Protein AF-A0A5C9ACI2-F1 (afdb_monomer_lite)

Radius of gyration: 12.98 Å; chains: 1; bounding box: 30×35×30 Å

pLDDT: mean 86.93, std 10.12, range [52.72, 95.69]

Structure (mmCIF, N/CA/C/O backbone):
data_AF-A0A5C9ACI2-F1
#
_entry.id   AF-A0A5C9ACI2-F1
#
loop_
_atom_site.group_PDB
_atom_site.id
_atom_site.type_symbol
_atom_site.label_atom_id
_atom_site.label_alt_id
_atom_site.label_comp_id
_atom_site.label_asym_id
_atom_site.label_entity_id
_atom_site.label_seq_id
_atom_site.pdbx_PDB_ins_code
_atom_site.Cartn_x
_atom_site.Cartn_y
_atom_site.Cartn_z
_atom_site.occupancy
_atom_site.B_iso_or_equiv
_atom_site.auth_seq_id
_atom_site.auth_comp_id
_atom_site.auth_asym_id
_atom_site.auth_atom_id
_atom_site.pdbx_PDB_model_num
ATOM 1 N N . MET A 1 1 ? 3.177 -18.613 12.847 1.00 54.66 1 MET A N 1
ATOM 2 C CA . MET A 1 1 ? 2.698 -17.878 11.654 1.00 54.66 1 MET A CA 1
ATOM 3 C C . MET A 1 1 ? 3.921 -17.421 10.881 1.00 54.66 1 MET A C 1
ATOM 5 O O . MET A 1 1 ? 4.838 -16.912 11.512 1.00 54.66 1 MET A O 1
ATOM 9 N N . ALA A 1 2 ? 3.988 -17.657 9.573 1.00 72.06 2 ALA A N 1
ATOM 10 C CA . ALA A 1 2 ? 5.115 -17.187 8.772 1.00 72.06 2 ALA A CA 1
ATOM 11 C C . ALA A 1 2 ? 5.014 -15.663 8.595 1.00 72.06 2 ALA A C 1
ATOM 13 O O . ALA A 1 2 ? 4.050 -15.158 8.017 1.00 72.06 2 ALA A O 1
ATOM 14 N N . THR A 1 3 ? 5.985 -14.925 9.127 1.00 72.12 3 THR A N 1
ATOM 15 C CA . THR A 1 3 ? 6.069 -13.472 8.950 1.00 72.12 3 THR A CA 1
ATOM 16 C C . THR A 1 3 ? 6.748 -13.195 7.619 1.00 72.12 3 THR A C 1
ATOM 18 O O . THR A 1 3 ? 7.928 -13.489 7.450 1.00 72.12 3 THR A O 1
ATOM 21 N N . HIS A 1 4 ? 6.002 -12.637 6.673 1.00 74.88 4 HIS A N 1
ATOM 22 C CA . HIS A 1 4 ? 6.529 -12.296 5.360 1.00 74.88 4 HIS A CA 1
ATOM 23 C C . HIS A 1 4 ? 6.993 -10.844 5.393 1.00 74.88 4 HIS A C 1
ATOM 25 O O . HIS A 1 4 ? 6.218 -9.946 5.727 1.00 74.88 4 HIS A O 1
ATOM 31 N N . PHE A 1 5 ? 8.266 -10.619 5.081 1.00 77.94 5 PHE A N 1
ATOM 32 C CA . PHE A 1 5 ? 8.826 -9.281 4.961 1.00 77.94 5 PHE A CA 1
ATOM 33 C C . PHE A 1 5 ? 9.061 -8.960 3.495 1.00 77.94 5 PHE A C 1
ATOM 35 O O . PHE A 1 5 ? 9.597 -9.772 2.745 1.00 77.94 5 PHE A O 1
ATOM 42 N N . ALA A 1 6 ? 8.696 -7.748 3.108 1.00 73.00 6 ALA A N 1
ATOM 43 C CA . ALA A 1 6 ? 8.945 -7.250 1.777 1.00 73.00 6 ALA A CA 1
ATOM 44 C C . ALA A 1 6 ? 9.386 -5.799 1.834 1.00 73.00 6 ALA A C 1
ATOM 46 O O . ALA A 1 6 ? 8.914 -5.002 2.648 1.00 73.00 6 ALA A O 1
ATOM 47 N N . ARG A 1 7 ? 10.305 -5.466 0.935 1.00 78.25 7 ARG A N 1
ATOM 48 C CA . ARG A 1 7 ? 10.867 -4.133 0.794 1.00 78.25 7 ARG A CA 1
ATOM 49 C C . ARG A 1 7 ? 10.925 -3.800 -0.683 1.00 78.25 7 ARG A C 1
ATOM 51 O O . ARG A 1 7 ? 11.411 -4.595 -1.475 1.00 78.25 7 ARG A O 1
ATOM 58 N N . GLY A 1 8 ? 10.469 -2.604 -1.021 1.00 72.75 8 GLY A N 1
ATOM 59 C CA . GLY A 1 8 ? 10.643 -2.023 -2.344 1.00 72.75 8 GLY A CA 1
ATOM 60 C C . GLY A 1 8 ? 11.375 -0.704 -2.227 1.00 72.75 8 GLY A C 1
ATOM 61 O O . GLY A 1 8 ? 11.235 0.013 -1.233 1.00 72.75 8 GLY A O 1
ATOM 62 N N . ILE A 1 9 ? 12.173 -0.404 -3.242 1.00 76.88 9 ILE A N 1
ATOM 63 C CA . ILE A 1 9 ? 12.783 0.907 -3.427 1.00 76.88 9 ILE A CA 1
ATOM 64 C C . ILE A 1 9 ? 11.923 1.641 -4.447 1.00 76.88 9 ILE A C 1
ATOM 66 O O . ILE A 1 9 ? 11.561 1.078 -5.477 1.00 76.88 9 ILE A O 1
ATOM 70 N N . LEU A 1 10 ? 11.563 2.883 -4.132 1.00 69.00 10 LEU A N 1
ATOM 71 C CA . LEU A 1 10 ? 10.810 3.720 -5.049 1.00 69.00 10 LEU A CA 1
ATOM 72 C C . LEU A 1 10 ? 11.792 4.393 -5.993 1.00 69.00 10 LEU A C 1
ATOM 74 O O . LEU A 1 10 ? 12.577 5.237 -5.564 1.00 69.00 10 LEU A O 1
ATOM 78 N N . THR A 1 11 ? 11.749 4.001 -7.258 1.00 69.69 11 THR A N 1
ATOM 79 C CA . THR A 1 11 ? 12.518 4.641 -8.322 1.00 69.69 11 THR A CA 1
ATOM 80 C C . THR A 1 11 ? 11.546 5.407 -9.208 1.00 69.69 11 THR A C 1
ATOM 82 O O . THR A 1 11 ? 10.491 4.886 -9.576 1.00 69.69 11 THR A O 1
ATOM 85 N N . GLU A 1 12 ? 11.870 6.661 -9.520 1.00 68.06 12 GLU A N 1
ATOM 86 C CA . GLU A 1 12 ? 11.081 7.456 -10.462 1.00 68.06 12 GLU A CA 1
ATOM 87 C C . GLU A 1 12 ? 10.986 6.735 -11.815 1.00 68.06 12 GLU A C 1
ATOM 89 O O . GLU A 1 12 ? 11.951 6.127 -12.277 1.00 68.06 12 GLU A O 1
ATOM 94 N N . GLY A 1 13 ? 9.798 6.752 -12.427 1.00 66.56 13 GLY A N 1
ATOM 95 C CA . GLY A 1 13 ? 9.536 6.075 -13.702 1.00 66.56 13 GLY A CA 1
ATOM 96 C C . GLY A 1 13 ? 9.189 4.583 -13.607 1.00 66.56 13 GLY A C 1
ATOM 97 O O . GLY A 1 13 ? 8.955 3.963 -14.64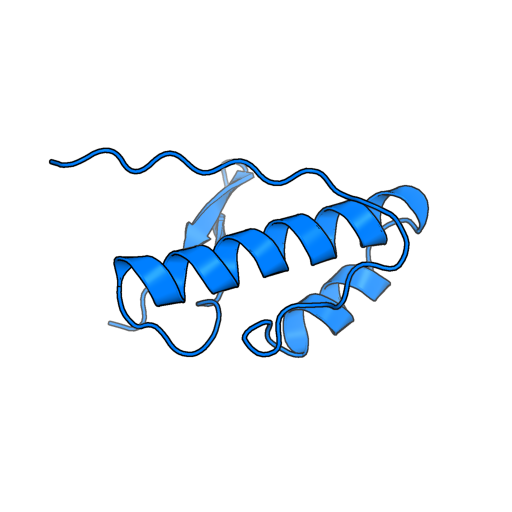3 1.00 66.56 13 GLY A O 1
ATOM 98 N N . HIS A 1 14 ? 9.114 3.990 -12.409 1.00 69.94 14 HIS A N 1
ATOM 99 C CA . HIS A 1 14 ? 8.642 2.609 -12.273 1.00 69.94 14 HIS A CA 1
ATOM 100 C C . HIS A 1 14 ? 7.151 2.485 -12.622 1.00 69.94 14 HIS A C 1
ATOM 102 O O . HIS A 1 14 ? 6.338 3.331 -12.239 1.00 69.94 14 HIS A O 1
ATOM 108 N N . LEU A 1 15 ? 6.792 1.414 -13.338 1.00 73.25 15 LEU A N 1
ATOM 109 C CA . LEU A 1 15 ? 5.407 1.135 -13.706 1.00 73.25 15 LEU A CA 1
ATOM 110 C C . LEU A 1 15 ? 4.560 0.912 -12.451 1.00 73.25 15 LEU A C 1
ATOM 112 O O . LEU A 1 15 ? 4.976 0.258 -11.494 1.00 73.25 15 LEU A O 1
ATOM 116 N N . ILE A 1 16 ? 3.349 1.460 -12.467 1.00 81.94 16 ILE A N 1
ATOM 117 C CA . ILE A 1 16 ? 2.376 1.231 -11.405 1.00 81.94 16 ILE A CA 1
ATOM 118 C C . ILE A 1 16 ? 1.807 -0.180 -11.583 1.00 81.94 16 ILE A C 1
ATOM 120 O O . ILE A 1 16 ? 1.492 -0.583 -12.702 1.00 81.94 16 ILE A O 1
ATOM 124 N N . SER A 1 17 ? 1.704 -0.933 -10.482 1.00 86.00 17 SER A N 1
ATOM 125 C CA . SER A 1 17 ? 1.136 -2.287 -10.477 1.00 86.00 17 SER A CA 1
ATOM 126 C C . SER A 1 17 ? -0.223 -2.313 -11.182 1.00 86.00 17 SER A C 1
ATOM 128 O O . SER A 1 17 ? -1.106 -1.520 -10.860 1.00 86.00 17 SER A O 1
ATOM 130 N N . VAL A 1 18 ? -0.417 -3.272 -12.091 1.00 92.44 18 VAL A N 1
ATOM 131 C CA . VAL A 1 18 ? -1.710 -3.509 -12.766 1.00 92.44 18 VAL A CA 1
ATOM 132 C C . VAL A 1 18 ? -2.810 -3.966 -11.806 1.00 92.44 18 VAL A C 1
ATOM 134 O O . VAL A 1 18 ? -3.982 -3.963 -12.160 1.00 92.44 18 VAL A O 1
ATOM 137 N N . ARG A 1 19 ? -2.428 -4.361 -10.588 1.00 94.31 19 ARG A N 1
ATOM 138 C CA . ARG A 1 19 ? -3.319 -4.806 -9.511 1.00 94.31 19 ARG A CA 1
ATOM 139 C C . ARG A 1 19 ? -3.679 -3.666 -8.562 1.00 94.31 19 ARG A C 1
ATOM 141 O O . ARG A 1 19 ? -4.286 -3.905 -7.519 1.00 94.31 19 ARG A O 1
ATOM 148 N N . LEU A 1 20 ? -3.250 -2.439 -8.871 1.00 94.94 20 LEU A N 1
ATOM 149 C CA . LEU A 1 20 ? -3.593 -1.261 -8.094 1.00 94.94 20 LEU A CA 1
ATOM 150 C C . LEU A 1 20 ? -4.972 -0.724 -8.524 1.00 94.94 20 LEU A C 1
ATOM 152 O O . LEU A 1 20 ? -5.133 -0.357 -9.690 1.00 94.94 20 LEU A O 1
ATOM 156 N N . PRO A 1 21 ? -5.938 -0.587 -7.597 1.00 94.94 21 PRO A N 1
ATOM 157 C CA . PRO A 1 21 ? -7.243 -0.021 -7.897 1.00 94.94 21 PRO A CA 1
ATOM 158 C C . PRO A 1 21 ? -7.166 1.408 -8.421 1.00 94.94 21 PRO A C 1
ATOM 160 O O . PRO A 1 21 ? -6.394 2.240 -7.930 1.00 94.94 21 PRO A O 1
ATOM 163 N N . SER A 1 22 ? -8.082 1.749 -9.327 1.00 93.69 22 SER A N 1
ATOM 164 C CA . SER A 1 22 ? -8.258 3.125 -9.814 1.00 93.69 22 SER A CA 1
ATOM 165 C C . SER A 1 22 ? -8.530 4.125 -8.678 1.00 93.69 22 SER A C 1
ATOM 167 O O . SER A 1 22 ? -8.072 5.268 -8.744 1.00 93.69 22 SER A O 1
ATOM 169 N N . GLN A 1 23 ? -9.183 3.690 -7.595 1.00 93.88 23 GLN A N 1
ATOM 170 C CA . GLN A 1 23 ? -9.422 4.501 -6.399 1.00 93.88 23 GLN A CA 1
ATOM 171 C C . GLN A 1 23 ? -8.117 5.001 -5.763 1.00 93.88 23 GLN A C 1
ATOM 173 O O . GLN A 1 23 ? -8.036 6.163 -5.374 1.00 93.88 23 GLN A O 1
ATOM 178 N N . CYS A 1 24 ? -7.048 4.196 -5.754 1.00 94.75 24 CYS A N 1
ATOM 179 C CA . CYS A 1 24 ? -5.745 4.650 -5.257 1.00 94.75 24 CYS A CA 1
ATOM 180 C C . CYS A 1 24 ? -5.188 5.808 -6.101 1.00 94.75 24 CYS A C 1
ATOM 182 O O . CYS A 1 24 ? -4.571 6.728 -5.565 1.00 94.75 24 CYS A O 1
ATOM 184 N N . HIS A 1 25 ? -5.434 5.819 -7.414 1.00 93.62 25 HIS A N 1
ATOM 185 C CA . HIS A 1 25 ? -5.053 6.950 -8.263 1.00 93.62 25 HIS A CA 1
ATOM 186 C C . HIS A 1 25 ? -5.887 8.200 -7.986 1.00 93.62 25 HIS A C 1
ATOM 188 O O . HIS A 1 25 ? -5.367 9.308 -8.089 1.00 93.62 25 HIS A O 1
ATOM 194 N N . GLN A 1 26 ? -7.164 8.041 -7.642 1.00 95.06 26 GLN A N 1
ATOM 195 C CA . GLN A 1 26 ? -8.029 9.159 -7.265 1.00 95.06 26 GLN A CA 1
ATOM 196 C C . GLN A 1 26 ? -7.603 9.747 -5.915 1.00 95.06 26 GLN A C 1
ATOM 198 O O . GLN A 1 26 ? -7.411 10.956 -5.813 1.00 95.06 26 GLN A O 1
ATOM 203 N N . GLU A 1 27 ? -7.351 8.899 -4.916 1.00 94.31 27 GLU A N 1
ATOM 204 C CA . GLU A 1 27 ? -6.827 9.308 -3.608 1.00 94.31 27 GLU A CA 1
ATOM 205 C C . GLU A 1 27 ? -5.485 10.030 -3.737 1.00 94.31 27 GLU A C 1
ATOM 207 O O . GLU A 1 27 ? -5.290 11.079 -3.125 1.00 94.31 27 GLU A O 1
ATOM 212 N N . ALA A 1 28 ? -4.584 9.530 -4.590 1.00 94.31 28 ALA A N 1
ATOM 213 C CA . ALA A 1 28 ? -3.296 10.168 -4.835 1.00 94.31 28 ALA A CA 1
ATOM 214 C C . ALA A 1 28 ? -3.442 11.618 -5.321 1.00 94.31 28 ALA A C 1
ATOM 216 O O . ALA A 1 28 ? -2.667 12.470 -4.896 1.00 94.31 28 ALA A O 1
ATOM 217 N N . ARG A 1 29 ? -4.453 11.941 -6.139 1.00 95.00 29 ARG A N 1
ATOM 218 C CA . ARG A 1 29 ? -4.679 13.322 -6.614 1.00 95.00 29 ARG A CA 1
ATOM 219 C C . ARG A 1 29 ? -5.043 14.289 -5.487 1.00 95.00 29 ARG A C 1
ATOM 221 O O . ARG A 1 29 ? -4.762 15.476 -5.606 1.00 95.00 29 ARG A O 1
ATOM 228 N N . ASN A 1 30 ? -5.612 13.781 -4.394 1.00 95.56 30 ASN A N 1
ATOM 229 C CA . ASN A 1 30 ? -5.999 14.571 -3.224 1.00 95.56 30 ASN A CA 1
ATOM 230 C C . ASN A 1 30 ? -4.850 14.744 -2.210 1.00 95.56 30 ASN A C 1
ATOM 232 O O . ASN A 1 30 ? -5.005 15.422 -1.196 1.00 95.56 30 ASN A O 1
ATOM 236 N N . ILE A 1 31 ? -3.690 14.131 -2.462 1.00 93.38 31 ILE A N 1
ATOM 237 C CA . ILE A 1 31 ? -2.499 14.196 -1.609 1.00 93.38 31 ILE A CA 1
ATOM 238 C C . ILE A 1 31 ? -1.528 15.255 -2.172 1.00 93.38 31 ILE A C 1
ATOM 240 O O . ILE A 1 31 ? -1.438 15.410 -3.392 1.00 93.38 31 ILE A O 1
ATOM 244 N N . PRO A 1 32 ? -0.741 15.965 -1.334 1.00 95.69 32 PRO A N 1
ATOM 245 C CA . PRO A 1 32 ? 0.287 16.887 -1.819 1.00 95.69 32 PRO A CA 1
ATOM 246 C C . PRO A 1 32 ? 1.243 16.239 -2.843 1.00 95.69 32 PRO A C 1
ATOM 248 O O . PRO A 1 32 ? 1.688 15.113 -2.594 1.00 95.69 32 PRO A O 1
ATOM 251 N N . PRO A 1 33 ? 1.633 16.932 -3.937 1.00 90.75 33 PRO A N 1
ATOM 252 C CA . PRO A 1 33 ? 2.397 16.353 -5.054 1.00 90.75 33 PRO A CA 1
ATOM 253 C C . PRO A 1 33 ? 3.631 15.542 -4.638 1.00 90.75 33 PRO A C 1
ATOM 255 O O . PRO A 1 33 ? 3.824 14.411 -5.080 1.00 90.75 33 PRO A O 1
ATOM 258 N N . HIS A 1 34 ? 4.408 16.064 -3.687 1.00 89.56 34 HIS A N 1
ATOM 259 C CA . HIS A 1 34 ? 5.622 15.426 -3.167 1.00 89.56 34 HIS A CA 1
ATOM 260 C C . HIS A 1 34 ? 5.376 14.086 -2.440 1.00 89.56 34 HIS A C 1
ATOM 262 O O . HIS A 1 34 ? 6.312 13.323 -2.208 1.00 89.56 34 HIS A O 1
ATOM 268 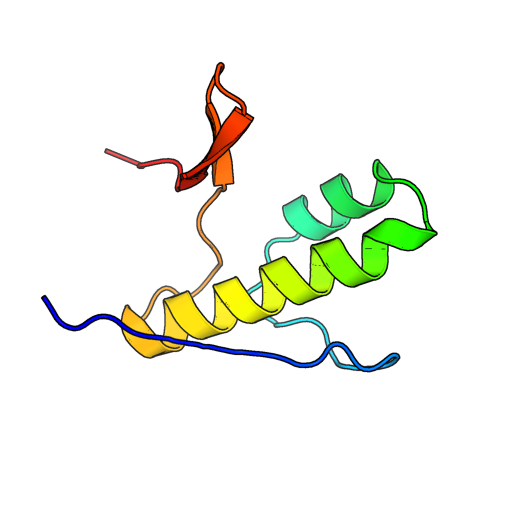N N . ARG A 1 35 ? 4.128 13.773 -2.066 1.00 91.12 35 ARG A N 1
ATOM 269 C CA . ARG A 1 35 ? 3.735 12.511 -1.415 1.00 91.12 35 ARG A CA 1
ATOM 270 C C . ARG A 1 35 ? 3.008 11.544 -2.346 1.00 91.12 35 ARG A C 1
ATOM 272 O O . ARG A 1 35 ? 2.923 10.367 -1.999 1.00 91.12 35 ARG A O 1
ATOM 279 N N . GLN A 1 36 ? 2.514 11.997 -3.500 1.00 92.31 36 GLN A N 1
ATOM 280 C CA . GLN A 1 36 ? 1.705 11.172 -4.408 1.00 92.31 36 GLN A CA 1
ATOM 281 C C . GLN A 1 36 ? 2.484 9.959 -4.920 1.00 92.31 36 GLN A C 1
ATOM 283 O O . GLN A 1 36 ? 1.999 8.833 -4.824 1.00 92.31 36 GLN A O 1
ATOM 288 N N . SER A 1 37 ? 3.724 10.180 -5.374 1.00 89.12 37 SER A N 1
ATOM 289 C CA . SER A 1 37 ? 4.619 9.113 -5.845 1.00 89.12 37 SER A CA 1
ATOM 290 C C . SER A 1 37 ? 4.825 8.039 -4.771 1.00 89.12 37 SER A C 1
ATOM 292 O O . SER A 1 37 ? 4.603 6.850 -5.006 1.00 89.12 37 SER A O 1
ATOM 294 N N . ARG A 1 38 ? 5.137 8.459 -3.536 1.00 89.38 38 ARG A N 1
ATOM 295 C CA . ARG A 1 38 ? 5.338 7.534 -2.414 1.00 89.38 38 ARG A CA 1
ATOM 296 C C . ARG A 1 38 ? 4.072 6.773 -2.041 1.00 89.38 38 ARG A C 1
ATOM 298 O O . ARG A 1 38 ? 4.152 5.584 -1.735 1.00 89.38 38 ARG A O 1
ATOM 305 N N . PHE A 1 39 ? 2.921 7.439 -2.069 1.00 92.00 39 PHE A N 1
ATOM 306 C CA . PHE A 1 39 ? 1.633 6.807 -1.812 1.00 92.00 39 PHE A CA 1
ATOM 307 C C . PHE A 1 39 ? 1.349 5.709 -2.843 1.00 92.00 39 PHE A C 1
ATOM 309 O O . PHE A 1 39 ? 1.217 4.546 -2.459 1.00 92.00 39 PHE A O 1
ATOM 316 N N . LEU A 1 40 ? 1.359 6.047 -4.137 1.00 92.25 40 LEU A N 1
ATOM 317 C CA . LEU A 1 40 ? 1.071 5.103 -5.221 1.00 92.25 40 LEU A CA 1
ATOM 318 C C . LEU A 1 40 ? 2.018 3.911 -5.206 1.00 92.25 40 LEU A C 1
ATOM 320 O O . LEU A 1 40 ? 1.578 2.769 -5.299 1.00 92.25 40 LEU A O 1
ATOM 324 N N . ALA A 1 41 ? 3.310 4.158 -5.022 1.00 90.31 41 ALA A N 1
ATOM 325 C CA . ALA A 1 41 ? 4.279 3.083 -5.076 1.00 90.31 41 ALA A CA 1
ATOM 326 C C . ALA A 1 41 ? 4.231 2.177 -3.830 1.00 90.31 41 ALA A C 1
ATOM 328 O O . ALA A 1 41 ? 4.398 0.965 -3.947 1.00 90.31 41 ALA A O 1
ATOM 329 N N . SER A 1 42 ? 3.903 2.721 -2.649 1.00 90.31 42 SER A N 1
ATOM 330 C CA . SER A 1 42 ? 3.639 1.892 -1.462 1.00 90.31 42 SER A CA 1
ATOM 331 C C . SER A 1 42 ? 2.398 1.007 -1.628 1.00 90.31 42 SER A C 1
ATOM 333 O O . SER A 1 42 ? 2.419 -0.155 -1.225 1.00 90.31 42 SER A O 1
ATOM 335 N N . ARG A 1 43 ? 1.337 1.527 -2.262 1.00 93.44 43 ARG A N 1
ATOM 336 C CA . ARG A 1 43 ? 0.124 0.759 -2.565 1.00 93.44 43 ARG A CA 1
AT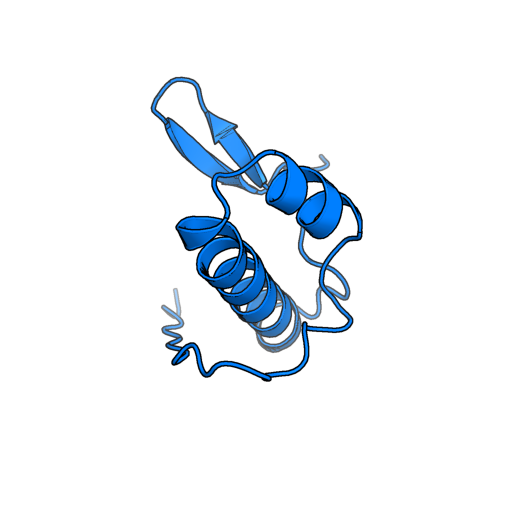OM 337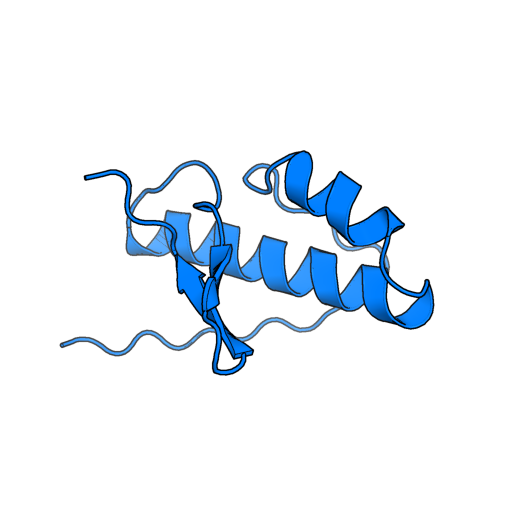 C C . ARG A 1 43 ? 0.375 -0.290 -3.646 1.00 93.44 43 ARG A C 1
ATOM 339 O O . ARG A 1 43 ? -0.060 -1.420 -3.479 1.00 93.44 43 ARG A O 1
ATOM 346 N N . GLY A 1 44 ? 1.129 0.046 -4.693 1.00 92.75 44 GLY A N 1
ATOM 347 C CA . GLY A 1 44 ? 1.511 -0.897 -5.745 1.00 92.75 44 GLY A CA 1
ATOM 348 C C . GLY A 1 44 ? 2.338 -2.064 -5.207 1.00 92.75 44 GLY A C 1
ATOM 349 O O . GLY A 1 44 ? 2.024 -3.215 -5.490 1.00 92.75 44 GLY A O 1
ATOM 350 N N . LEU A 1 45 ? 3.329 -1.790 -4.352 1.00 90.94 45 LEU A N 1
ATOM 351 C CA . LEU A 1 45 ? 4.092 -2.843 -3.676 1.00 90.94 45 LEU A CA 1
ATOM 352 C C . LEU A 1 45 ? 3.193 -3.737 -2.817 1.00 90.94 45 LEU A C 1
ATOM 354 O O . LEU A 1 45 ? 3.319 -4.958 -2.854 1.00 90.94 45 LEU A O 1
ATOM 358 N N . LEU A 1 46 ? 2.278 -3.139 -2.050 1.00 92.75 46 LEU A N 1
ATOM 359 C CA . LEU A 1 46 ? 1.342 -3.906 -1.237 1.00 92.75 46 LEU A CA 1
ATOM 360 C C . LEU A 1 46 ? 0.418 -4.774 -2.105 1.00 92.75 46 LEU A C 1
ATOM 362 O O . LEU A 1 46 ? 0.159 -5.913 -1.732 1.00 92.75 46 LEU A O 1
ATOM 366 N N . ALA A 1 47 ? -0.024 -4.275 -3.263 1.00 93.75 47 ALA A N 1
ATOM 367 C CA . ALA A 1 47 ? -0.860 -5.014 -4.211 1.00 93.75 47 ALA A CA 1
ATOM 368 C C . ALA A 1 47 ? -0.145 -6.267 -4.735 1.00 93.75 47 ALA A C 1
ATOM 370 O O . ALA A 1 47 ? -0.689 -7.369 -4.671 1.00 93.75 47 ALA A O 1
ATOM 371 N N . GLU A 1 48 ? 1.108 -6.118 -5.174 1.00 91.50 48 GLU A N 1
ATOM 372 C CA . GLU A 1 48 ? 1.926 -7.247 -5.628 1.00 91.50 48 GLU A CA 1
ATOM 373 C C . GLU A 1 48 ? 2.156 -8.269 -4.509 1.00 91.50 48 GLU A C 1
ATOM 375 O O . GLU A 1 48 ? 2.110 -9.472 -4.750 1.00 91.50 48 GLU A O 1
ATOM 380 N N . LEU A 1 49 ? 2.340 -7.820 -3.264 1.00 91.19 49 LEU A N 1
ATOM 381 C CA . LEU A 1 49 ? 2.481 -8.729 -2.125 1.00 91.19 49 LEU A CA 1
ATOM 382 C C . LEU A 1 49 ? 1.200 -9.487 -1.805 1.00 91.19 49 LEU A C 1
ATOM 384 O O . LEU A 1 49 ? 1.266 -10.682 -1.526 1.00 91.19 49 LEU A O 1
ATOM 388 N N . MET A 1 50 ? 0.046 -8.821 -1.849 1.00 92.25 50 MET A N 1
ATOM 389 C CA . MET A 1 50 ? -1.238 -9.493 -1.644 1.00 92.25 50 MET A CA 1
ATOM 390 C C . MET A 1 50 ? -1.467 -10.569 -2.706 1.00 92.25 50 MET A C 1
ATOM 392 O O . MET A 1 50 ? -1.910 -11.671 -2.381 1.00 92.25 50 MET A O 1
ATOM 396 N N . PHE A 1 51 ? -1.081 -10.295 -3.951 1.00 93.06 51 PHE A N 1
ATOM 397 C CA . PHE A 1 51 ? -1.125 -11.284 -5.018 1.00 93.06 51 PHE A CA 1
ATOM 398 C C . PHE A 1 51 ? -0.145 -12.440 -4.788 1.00 93.06 51 PHE A C 1
ATOM 400 O O . PHE A 1 51 ? -0.551 -13.597 -4.805 1.00 93.06 51 PHE A O 1
ATOM 407 N N . MET A 1 52 ? 1.133 -12.148 -4.533 1.00 91.44 52 MET A N 1
ATOM 408 C CA . MET A 1 52 ? 2.164 -13.182 -4.384 1.00 91.44 52 MET A CA 1
ATOM 409 C C . MET A 1 52 ? 1.928 -14.102 -3.182 1.00 91.44 52 MET A C 1
ATOM 411 O O . MET A 1 52 ? 2.255 -15.282 -3.253 1.00 91.44 52 MET A O 1
ATOM 415 N N . LEU A 1 53 ? 1.394 -13.572 -2.078 1.00 90.25 53 LEU A N 1
ATOM 416 C CA . LEU A 1 53 ? 1.244 -14.325 -0.828 1.00 90.25 53 LEU A CA 1
ATOM 417 C C . LEU A 1 53 ? -0.137 -14.958 -0.661 1.00 90.25 53 LEU A C 1
ATOM 419 O O . LEU A 1 53 ? -0.247 -16.008 -0.032 1.00 90.25 53 LEU A O 1
ATOM 423 N N . TYR A 1 54 ? -1.181 -14.326 -1.201 1.00 90.88 54 TYR A N 1
ATOM 424 C CA . TYR A 1 54 ? -2.570 -14.729 -0.965 1.00 90.88 54 TYR A CA 1
ATOM 425 C C . TYR A 1 54 ? -3.381 -14.930 -2.253 1.00 90.88 54 TYR A C 1
ATOM 427 O O . TYR A 1 54 ? -4.553 -15.283 -2.178 1.00 90.88 54 TYR A O 1
ATOM 435 N N . GLY A 1 55 ? -2.797 -14.705 -3.435 1.00 93.62 55 GLY A N 1
ATOM 436 C CA . GLY A 1 55 ? -3.487 -14.862 -4.720 1.00 93.62 55 GLY A CA 1
ATOM 437 C C . GLY A 1 55 ? -4.547 -13.793 -5.008 1.00 93.62 55 GLY A C 1
ATOM 438 O O . GLY A 1 55 ? -5.355 -13.964 -5.917 1.00 93.62 55 GLY A O 1
ATOM 439 N N . ILE A 1 56 ? -4.569 -12.691 -4.252 1.00 94.12 56 ILE A N 1
ATOM 440 C CA . ILE A 1 56 ? -5.578 -11.637 -4.403 1.00 94.12 56 ILE A CA 1
ATOM 441 C C . ILE A 1 56 ? -5.244 -10.784 -5.637 1.00 94.12 56 ILE A C 1
ATOM 443 O O . ILE A 1 56 ? -4.179 -10.173 -5.708 1.00 94.12 56 ILE A O 1
ATOM 447 N N . GLY A 1 57 ? -6.152 -10.754 -6.617 1.00 94.94 57 GLY A N 1
ATOM 448 C CA . GLY A 1 57 ? -5.921 -10.142 -7.935 1.00 94.94 57 GLY A CA 1
ATOM 449 C C . GLY A 1 57 ? -5.880 -8.610 -7.968 1.00 94.94 57 GLY A C 1
ATOM 450 O O . GLY A 1 57 ? -5.348 -8.044 -8.917 1.00 94.94 57 GLY A O 1
ATOM 451 N N . GLU A 1 58 ? -6.400 -7.942 -6.941 1.00 95.25 58 GLU A N 1
ATOM 452 C CA . GLU A 1 58 ? -6.428 -6.484 -6.812 1.00 95.25 58 GLU A CA 1
ATOM 453 C C . GLU A 1 58 ? -6.233 -6.098 -5.338 1.00 95.25 58 GLU A C 1
ATOM 455 O O . GLU A 1 58 ? -6.664 -6.830 -4.446 1.00 95.25 58 GLU A O 1
ATOM 460 N N . LEU A 1 59 ? -5.570 -4.972 -5.055 1.00 95.12 59 LEU A N 1
ATOM 461 C CA . LEU A 1 59 ? -5.356 -4.533 -3.673 1.00 95.12 59 LEU A CA 1
ATOM 462 C C . LEU A 1 59 ? -6.702 -4.346 -2.943 1.00 95.12 59 LEU A C 1
ATOM 464 O O . LEU A 1 59 ? -7.502 -3.515 -3.380 1.00 95.12 59 LEU A O 1
ATOM 468 N N . PRO A 1 60 ? -6.941 -5.038 -1.811 1.00 94.56 60 PRO A N 1
ATOM 469 C CA . PRO A 1 60 ? -8.142 -4.815 -1.018 1.00 94.56 60 PRO A CA 1
ATOM 470 C C . PRO A 1 60 ? -8.220 -3.373 -0.520 1.00 94.56 60 PRO A C 1
ATOM 472 O O . PRO A 1 60 ? -7.196 -2.736 -0.261 1.00 94.56 60 PRO A O 1
ATOM 475 N N . GLU A 1 61 ? -9.440 -2.871 -0.346 1.00 93.50 61 GLU A N 1
ATOM 476 C CA . GLU A 1 61 ? -9.674 -1.535 0.195 1.00 93.50 61 GLU A CA 1
ATOM 477 C C . GLU A 1 61 ? -8.989 -1.373 1.560 1.00 93.50 61 GLU A C 1
ATOM 479 O O . GLU A 1 61 ? -8.996 -2.286 2.387 1.00 93.50 61 GLU A O 1
ATOM 484 N N . ILE A 1 62 ? -8.388 -0.205 1.801 1.00 93.75 62 ILE A N 1
ATOM 485 C CA . ILE A 1 62 ? -7.695 0.104 3.054 1.00 93.75 62 ILE A CA 1
ATOM 486 C C . ILE A 1 62 ? -8.375 1.293 3.709 1.00 93.75 62 ILE A C 1
ATOM 488 O O . ILE A 1 62 ? -8.277 2.419 3.226 1.00 93.75 62 ILE A O 1
ATOM 492 N N . VAL A 1 63 ? -8.994 1.046 4.856 1.00 91.69 63 VAL A N 1
ATOM 493 C CA . VAL A 1 63 ? -9.653 2.068 5.668 1.00 91.69 63 VAL A CA 1
ATOM 494 C C . VAL A 1 63 ? -8.753 2.492 6.823 1.00 91.69 63 VAL A C 1
ATOM 496 O O . VAL A 1 63 ? -7.924 1.725 7.317 1.00 91.69 63 VAL A O 1
ATOM 499 N N . THR A 1 64 ? -8.900 3.740 7.264 1.00 90.75 64 THR A N 1
ATOM 500 C CA . THR A 1 64 ? -8.179 4.254 8.434 1.00 90.75 64 THR A CA 1
ATOM 501 C C . THR A 1 64 ? -9.114 4.248 9.634 1.00 90.75 64 THR A C 1
ATOM 503 O O . THR A 1 64 ? -10.138 4.925 9.628 1.00 90.75 64 THR A O 1
ATOM 506 N N . LEU A 1 65 ? -8.769 3.483 10.671 1.00 89.00 65 LEU A N 1
ATOM 507 C CA . LEU A 1 65 ? -9.539 3.458 11.917 1.00 89.00 65 LEU A CA 1
ATOM 508 C C . LEU A 1 65 ? -9.432 4.806 12.657 1.00 89.00 65 LEU A C 1
ATOM 510 O O . LEU A 1 65 ? -8.456 5.527 12.447 1.00 89.00 65 LEU A O 1
ATOM 514 N N . PRO A 1 66 ? -10.333 5.123 13.611 1.00 89.56 66 PRO A N 1
ATOM 515 C CA . PRO A 1 66 ? -10.293 6.382 14.372 1.00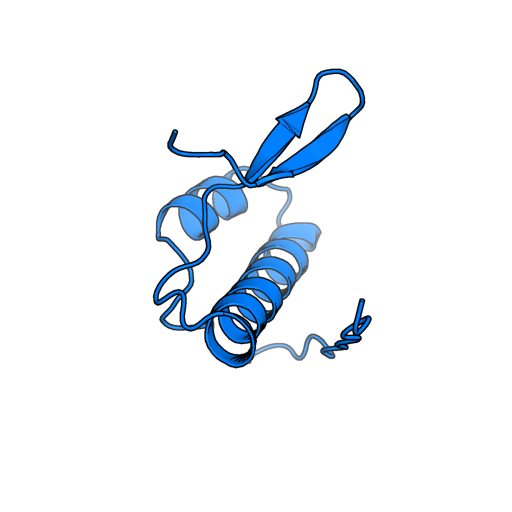 89.56 66 PRO A CA 1
ATOM 516 C C . PRO A 1 66 ? -8.953 6.678 15.066 1.00 89.56 66 PRO A C 1
ATOM 518 O O . PRO A 1 66 ? -8.612 7.830 15.306 1.00 89.56 66 PRO A O 1
ATOM 521 N N . LYS A 1 67 ? -8.159 5.640 15.361 1.00 88.19 67 LYS A N 1
ATOM 522 C CA . LYS A 1 67 ? -6.805 5.756 15.934 1.00 88.19 67 LYS A CA 1
ATOM 523 C C . LYS A 1 67 ? -5.694 5.946 14.885 1.00 88.19 67 LYS A C 1
ATOM 525 O O . LYS A 1 67 ? -4.521 5.793 15.207 1.00 88.19 67 LYS A O 1
ATOM 530 N N . GLY A 1 68 ? -6.040 6.207 13.626 1.00 85.88 68 GLY A N 1
ATOM 531 C CA . GLY A 1 68 ? -5.099 6.463 12.532 1.00 85.88 68 GLY A CA 1
ATOM 532 C C . GLY A 1 68 ? -4.430 5.222 11.933 1.00 85.88 68 GLY A C 1
ATOM 533 O O . GLY A 1 68 ? -3.641 5.349 11.001 1.00 85.88 68 GLY A O 1
ATOM 534 N N . LYS A 1 69 ? -4.721 4.014 12.439 1.00 88.62 69 LYS A N 1
ATOM 535 C CA . LYS A 1 69 ? -4.128 2.778 11.913 1.00 88.62 69 LYS A CA 1
ATOM 536 C C . LYS A 1 69 ? -4.845 2.355 10.620 1.00 88.62 69 LYS A C 1
ATOM 538 O O . LYS A 1 69 ? -6.056 2.128 10.678 1.00 88.62 69 LYS A O 1
ATOM 543 N N . PRO A 1 70 ? -4.127 2.203 9.492 1.00 91.44 70 PRO A N 1
ATOM 544 C CA . PRO A 1 70 ? -4.698 1.634 8.281 1.00 91.44 70 PRO A CA 1
ATOM 545 C C . PRO A 1 70 ? -4.898 0.123 8.446 1.00 91.44 70 PRO A C 1
ATOM 547 O O . PRO A 1 70 ? -4.019 -0.574 8.963 1.00 91.44 70 PRO A O 1
ATOM 550 N N . VAL A 1 71 ? -6.045 -0.373 7.997 1.00 92.44 71 VAL A N 1
ATOM 551 C CA . VAL A 1 71 ? -6.408 -1.796 7.983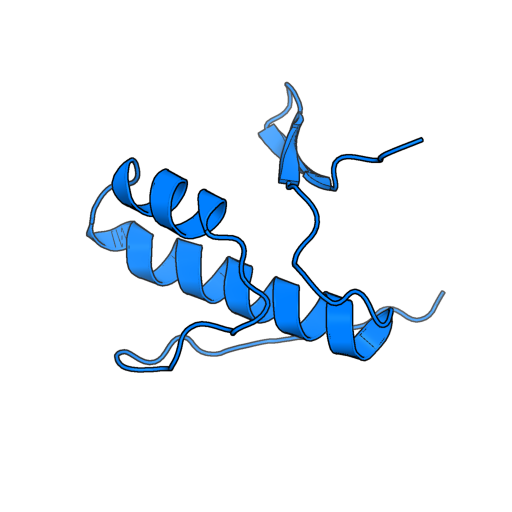 1.00 92.44 71 VAL A CA 1
ATOM 552 C C . VAL A 1 71 ? -7.113 -2.128 6.673 1.00 92.44 71 VAL A C 1
ATOM 554 O O . VAL A 1 71 ? -7.703 -1.242 6.057 1.00 92.44 71 VAL A O 1
ATOM 557 N N . PHE A 1 72 ? -7.054 -3.386 6.242 1.00 92.88 72 PHE A N 1
ATOM 558 C CA . PHE A 1 72 ? -7.895 -3.830 5.134 1.00 92.88 72 PHE A CA 1
ATOM 559 C C . PHE A 1 72 ? -9.365 -3.809 5.565 1.00 92.88 72 PHE A C 1
ATOM 561 O O . PHE A 1 72 ? -9.686 -4.192 6.691 1.00 92.88 72 PHE A O 1
ATOM 568 N N . SER A 1 73 ? -10.228 -3.325 4.678 1.00 89.38 73 SER A N 1
ATOM 569 C CA . SER A 1 73 ? -11.678 -3.432 4.806 1.00 89.38 73 SER A CA 1
ATOM 570 C C . SER A 1 73 ? -12.054 -4.899 4.633 1.00 89.38 73 SER A C 1
ATOM 572 O O . SER A 1 73 ? -11.725 -5.502 3.609 1.00 89.38 73 SER A O 1
ATOM 574 N N . ASP A 1 74 ? -12.682 -5.489 5.644 1.00 79.88 74 ASP A N 1
ATOM 575 C CA . ASP A 1 74 ? -13.131 -6.874 5.574 1.00 79.88 74 ASP A CA 1
ATOM 576 C C . ASP A 1 74 ? -14.523 -6.896 4.936 1.00 79.88 74 ASP A C 1
ATOM 578 O O . ASP A 1 74 ? -15.455 -6.268 5.446 1.00 79.88 74 ASP A O 1
ATOM 582 N N . LYS A 1 75 ? -14.662 -7.589 3.804 1.00 65.19 75 LYS A N 1
ATOM 583 C CA . LYS A 1 75 ? -15.968 -7.868 3.197 1.00 65.19 75 LYS A CA 1
ATOM 584 C C . LYS A 1 75 ? -16.482 -9.173 3.804 1.00 65.19 75 LYS A C 1
ATOM 586 O O . LYS A 1 75 ? -16.413 -10.205 3.144 1.00 65.19 75 LYS A O 1
ATOM 591 N N . ASN A 1 76 ? -16.904 -9.142 5.066 1.00 52.72 76 ASN A N 1
ATOM 592 C CA . ASN A 1 76 ? -17.717 -10.237 5.608 1.00 52.72 76 ASN A CA 1
ATOM 593 C C . ASN A 1 76 ? -19.125 -10.185 5.013 1.00 52.72 76 ASN A C 1
ATOM 595 O O . ASN A 1 76 ? -19.667 -9.060 4.911 1.00 52.72 76 ASN A O 1
#

Organism: Escherichia coli (NCBI:txid562)

Secondary structure (DSSP, 8-state):
-----------TTPPPPTTS-HHHHHHHHTS-HHHHHHHHHHHHHHHHHHHHHH--SSPPPEEEPTTS-EEEPP--

Foldseek 3Di:
DDDDDDDDDQDPPDDQAPQEDPVQVVVLVVDPPVCSSVSRVVQSRQSVVCCVPPVDSHRADWDQDPVRDIDGDDPD

Sequence (76 aa):
MATHFARGILTEGHLISVRLPSQCHQEARNIPPHRQSRFLASRGLLAELMFMLYGIGELPEIVTLPKGKPVFSDKN